Protein AF-A0A349KSM1-F1 (afdb_monomer_lite)

Secondary structure (DSSP, 8-state):
-----TTS-HHHHHHHHHHHHHHTSHHHHHHHHHHH-----HHHHTSHHHHHTGGGTTTHHHHHHSGGGGSSPP--PPPTTHHHHHHHHHHHHHHHHTTSS-HHHHHHHHHHHHHHHHHHHHHHTTTGGGS--PPPP--HHHHHTSTTPPPPPPS-SSPPPPP--HHHHHHTT-

Radius of gyration: 23.07 Å; chains: 1; bounding box: 59×32×52 Å

Foldseek 3Di:
DDDDDPPDPPVVSVVVVVVVCVCPPQVNQLVCCVPPVDHPDPVSLVDVVCVVCVVVVPCSSLCSPWPVVVVDDPPDDDDQPCVVLVVLCVVLVVCCVVVVDPPVVSVVVSVVVVVVVLVVQVVVCPCPPSRDDDDDDDDPVVQCPDVPGDHDDDPDPDDDDDDDDPVVVVVNGD

Structure (mmCIF, N/CA/C/O backbone):
data_AF-A0A349KSM1-F1
#
_entry.id   AF-A0A349KSM1-F1
#
loop_
_atom_site.group_PDB
_atom_site.id
_atom_site.type_symbol
_atom_site.label_atom_id
_atom_site.label_alt_id
_atom_site.label_comp_id
_atom_site.label_asym_id
_atom_site.label_entity_id
_atom_site.label_seq_id
_atom_site.pdbx_PDB_ins_code
_atom_site.Cartn_x
_atom_site.Cartn_y
_atom_site.Cartn_z
_atom_site.occupancy
_atom_site.B_iso_or_equiv
_atom_site.auth_seq_id
_atom_site.auth_comp_id
_atom_site.auth_asym_id
_atom_site.auth_atom_id
_atom_site.pdbx_PDB_model_num
ATOM 1 N N . SER A 1 1 ? 6.208 0.834 -10.105 1.00 71.50 1 SER A N 1
ATOM 2 C CA . SER A 1 1 ? 7.541 1.469 -10.198 1.00 71.50 1 SER A CA 1
ATOM 3 C C . SER A 1 1 ? 8.574 0.402 -10.542 1.00 71.50 1 SER A C 1
ATOM 5 O O . SER A 1 1 ? 8.285 -0.775 -10.366 1.00 71.50 1 SER A O 1
ATOM 7 N N . TRP A 1 2 ? 9.737 0.786 -11.074 1.00 90.06 2 TRP A N 1
ATOM 8 C CA . TRP A 1 2 ? 10.853 -0.130 -11.343 1.00 90.06 2 TRP A CA 1
ATOM 9 C C . TRP A 1 2 ? 12.022 0.233 -10.434 1.00 90.06 2 TRP A C 1
ATOM 11 O O . TRP A 1 2 ? 12.384 1.406 -10.357 1.00 90.06 2 TRP A O 1
ATOM 21 N N . THR A 1 3 ? 12.610 -0.755 -9.764 1.00 91.38 3 THR A N 1
ATOM 22 C CA . THR A 1 3 ? 13.768 -0.546 -8.889 1.00 91.38 3 THR A CA 1
ATOM 23 C C . THR A 1 3 ? 15.039 -0.915 -9.641 1.00 91.38 3 THR A C 1
ATOM 25 O O . THR A 1 3 ? 15.237 -2.076 -9.990 1.00 91.38 3 THR A O 1
ATOM 28 N N . LEU A 1 4 ? 15.909 0.067 -9.883 1.00 93.31 4 LEU A N 1
ATOM 29 C CA . LEU A 1 4 ? 17.249 -0.152 -10.430 1.00 93.31 4 LEU A CA 1
ATOM 30 C C . LEU A 1 4 ? 18.265 -0.013 -9.295 1.00 93.31 4 LEU A C 1
ATOM 32 O O . LEU A 1 4 ? 18.356 1.037 -8.660 1.00 93.31 4 LEU A O 1
ATOM 36 N N . MET A 1 5 ? 19.002 -1.085 -9.003 1.00 93.56 5 MET A N 1
ATOM 37 C CA . MET A 1 5 ? 19.953 -1.096 -7.890 1.00 93.56 5 MET A CA 1
ATOM 38 C C . MET A 1 5 ? 21.151 -0.194 -8.190 1.00 93.56 5 MET A C 1
ATOM 40 O O . MET A 1 5 ? 21.724 -0.289 -9.275 1.00 93.56 5 MET A O 1
ATOM 44 N N . LYS A 1 6 ? 21.594 0.597 -7.201 1.00 91.00 6 LYS A N 1
ATOM 45 C CA . LYS A 1 6 ? 22.791 1.457 -7.311 1.00 91.00 6 LYS A CA 1
ATOM 46 C C . LYS A 1 6 ? 24.066 0.677 -7.667 1.00 91.00 6 LYS A C 1
ATOM 48 O O . LYS A 1 6 ? 24.963 1.229 -8.285 1.00 91.00 6 LYS A O 1
ATOM 53 N N . SER A 1 7 ? 24.137 -0.602 -7.295 1.00 95.62 7 SER A N 1
ATOM 54 C CA . SER A 1 7 ? 25.251 -1.505 -7.612 1.00 95.62 7 SER A CA 1
ATOM 55 C C . SER A 1 7 ? 25.270 -1.990 -9.066 1.00 95.62 7 SER A C 1
ATOM 57 O O . SER A 1 7 ? 26.252 -2.592 -9.494 1.00 95.62 7 SER A O 1
ATOM 59 N N . THR A 1 8 ? 24.199 -1.769 -9.836 1.00 95.62 8 THR A N 1
ATOM 60 C CA . THR A 1 8 ? 24.135 -2.206 -11.235 1.00 95.62 8 THR A CA 1
ATOM 61 C C . THR A 1 8 ? 25.018 -1.296 -12.089 1.00 95.62 8 THR A C 1
ATOM 63 O O . THR A 1 8 ? 24.781 -0.088 -12.089 1.00 95.62 8 THR A O 1
ATOM 66 N N . PRO A 1 9 ? 25.986 -1.832 -12.862 1.00 96.88 9 PRO A N 1
ATOM 67 C CA . PRO A 1 9 ? 26.785 -1.019 -13.772 1.00 96.88 9 PRO A CA 1
ATOM 68 C C . PRO A 1 9 ? 25.898 -0.192 -14.705 1.00 96.88 9 PRO A C 1
ATOM 70 O O . PRO A 1 9 ? 24.926 -0.720 -15.253 1.00 96.88 9 PRO A O 1
ATOM 73 N N . THR A 1 10 ? 26.245 1.081 -14.911 1.00 96.12 10 THR A N 1
ATOM 74 C CA . THR A 1 10 ? 25.413 2.057 -15.635 1.00 96.12 10 THR A CA 1
ATOM 75 C C . THR A 1 10 ? 24.933 1.542 -16.990 1.00 96.12 10 THR A C 1
ATOM 77 O O . THR A 1 10 ? 23.758 1.691 -17.320 1.00 96.12 10 THR A O 1
ATOM 80 N N . ASP A 1 11 ? 25.793 0.871 -17.754 1.00 96.19 11 ASP A N 1
ATOM 81 C CA . ASP A 1 11 ? 25.423 0.356 -19.077 1.00 96.19 11 ASP A CA 1
ATOM 82 C C . ASP A 1 11 ? 24.355 -0.743 -19.015 1.00 96.19 11 ASP A C 1
ATOM 84 O O . ASP A 1 11 ? 23.440 -0.775 -19.837 1.00 96.19 11 ASP A O 1
ATOM 88 N N . ARG A 1 12 ? 24.387 -1.591 -17.981 1.00 96.69 12 ARG A N 1
ATOM 89 C CA . ARG A 1 12 ? 23.335 -2.591 -17.742 1.00 96.69 12 ARG A CA 1
ATOM 90 C C . ARG A 1 12 ? 22.062 -1.947 -17.201 1.00 96.69 12 ARG A C 1
ATOM 92 O O . ARG A 1 12 ? 20.966 -2.337 -17.597 1.00 96.69 12 ARG A O 1
ATOM 99 N N . ALA A 1 13 ? 22.197 -0.943 -16.335 1.00 96.50 13 ALA A N 1
ATOM 100 C CA . ALA A 1 13 ? 21.060 -0.199 -15.801 1.00 96.50 13 ALA A CA 1
ATOM 101 C C . ALA A 1 13 ? 20.286 0.527 -16.914 1.00 96.50 13 ALA A C 1
ATOM 103 O O . ALA A 1 13 ? 19.058 0.521 -16.902 1.00 96.50 13 ALA A O 1
ATOM 104 N N . ARG A 1 14 ? 20.983 1.078 -17.919 1.00 96.12 14 ARG A N 1
ATOM 105 C CA . ARG A 1 14 ? 20.372 1.683 -19.115 1.00 96.12 14 ARG A CA 1
ATOM 106 C C . ARG A 1 14 ? 19.535 0.676 -19.904 1.00 96.12 14 ARG A C 1
ATOM 108 O O . ARG A 1 14 ? 18.391 0.970 -20.240 1.00 96.12 14 ARG A O 1
ATOM 115 N N . ALA A 1 15 ? 20.065 -0.522 -20.152 1.00 96.12 15 ALA A N 1
ATOM 116 C CA . ALA A 1 15 ? 19.319 -1.582 -20.830 1.00 96.12 15 ALA A CA 1
ATOM 117 C C . ALA A 1 15 ? 18.084 -2.026 -20.022 1.00 96.12 15 ALA A C 1
ATOM 119 O O . ALA A 1 15 ? 16.988 -2.133 -20.572 1.00 96.12 15 ALA A O 1
ATOM 120 N N . ALA A 1 16 ? 18.231 -2.213 -18.706 1.00 96.31 16 ALA A N 1
ATOM 121 C CA . ALA A 1 16 ? 17.115 -2.535 -17.817 1.00 96.31 16 ALA A CA 1
ATOM 122 C C . ALA A 1 16 ? 16.048 -1.427 -17.803 1.00 96.31 16 ALA A C 1
ATOM 124 O O . ALA A 1 16 ? 14.851 -1.715 -17.819 1.00 96.31 16 ALA A O 1
ATOM 125 N N . TRP A 1 17 ? 16.467 -0.160 -17.830 1.00 96.25 17 TRP A N 1
ATOM 126 C CA . TRP A 1 17 ? 15.565 0.983 -17.927 1.00 96.25 17 TRP A CA 1
ATOM 127 C C . TRP A 1 17 ? 14.791 0.994 -19.251 1.00 96.25 17 TRP A C 1
ATOM 129 O O . TRP A 1 17 ? 13.576 1.182 -19.234 1.00 96.25 17 TRP A O 1
ATOM 139 N N . LEU A 1 18 ? 15.453 0.731 -20.384 1.00 96.75 18 LEU A N 1
ATOM 140 C CA . LEU A 1 18 ? 14.792 0.618 -21.691 1.00 96.75 18 LEU A CA 1
ATOM 141 C C . LEU A 1 18 ? 13.775 -0.524 -21.710 1.00 96.75 18 LEU A C 1
ATOM 143 O O . LEU A 1 18 ? 12.651 -0.346 -22.182 1.00 96.75 18 LEU A O 1
ATOM 147 N N . TYR A 1 19 ? 14.131 -1.676 -21.140 1.00 96.25 19 TYR A N 1
ATOM 148 C CA . TYR A 1 19 ? 13.198 -2.788 -20.995 1.00 96.25 19 TYR A CA 1
ATOM 149 C C . TYR A 1 19 ? 11.987 -2.396 -20.141 1.00 96.25 19 TYR A C 1
ATOM 151 O O . TYR A 1 19 ? 10.855 -2.658 -20.542 1.00 96.25 19 TYR A O 1
ATOM 159 N N . ALA A 1 20 ? 12.201 -1.696 -19.021 1.00 96.31 20 ALA A N 1
ATOM 160 C CA . ALA A 1 20 ? 11.132 -1.165 -18.178 1.00 96.31 20 ALA A CA 1
ATOM 161 C C . ALA A 1 20 ? 10.184 -0.224 -18.951 1.00 96.31 20 ALA A C 1
ATOM 163 O O . ALA A 1 20 ? 8.963 -0.317 -18.787 1.00 96.31 20 ALA A O 1
ATOM 164 N N . GLN A 1 21 ? 10.715 0.628 -19.837 1.00 95.62 21 GLN A N 1
ATOM 165 C CA . GLN A 1 21 ? 9.892 1.459 -20.726 1.00 95.62 21 GLN A CA 1
ATOM 166 C C . GLN A 1 21 ? 9.087 0.600 -21.703 1.00 95.62 21 GLN A C 1
ATOM 168 O O . GLN A 1 21 ? 7.882 0.787 -21.836 1.00 95.62 21 GLN A O 1
ATOM 173 N N . PHE A 1 22 ? 9.716 -0.390 -22.342 1.00 96.44 22 PHE A N 1
ATOM 174 C CA . PHE A 1 22 ? 9.042 -1.283 -23.285 1.00 96.44 22 PHE A CA 1
ATOM 175 C C . PHE A 1 22 ? 7.881 -2.047 -22.639 1.00 96.44 22 PHE A C 1
ATOM 177 O O . PHE A 1 22 ? 6.759 -2.027 -23.148 1.00 96.44 22 PHE A O 1
ATOM 184 N N . VAL A 1 23 ? 8.109 -2.684 -21.489 1.00 94.81 23 VAL A N 1
ATOM 185 C CA . VAL A 1 23 ? 7.083 -3.502 -20.821 1.00 94.81 23 VAL A CA 1
ATOM 186 C C . VAL A 1 23 ? 5.966 -2.683 -20.181 1.00 94.81 23 VAL A C 1
ATOM 188 O O . VAL A 1 23 ? 4.946 -3.249 -19.774 1.00 94.81 23 VAL A O 1
ATOM 191 N N . THR A 1 24 ? 6.180 -1.373 -20.084 1.00 94.88 24 THR A N 1
ATOM 192 C CA . THR A 1 24 ? 5.188 -0.374 -19.718 1.00 94.88 24 THR A CA 1
ATOM 193 C C . THR A 1 24 ? 4.820 0.503 -20.918 1.00 94.88 24 THR A C 1
ATOM 195 O O . THR A 1 24 ? 4.231 1.550 -20.749 1.00 94.88 24 THR A O 1
ATOM 198 N N . SER A 1 25 ? 5.104 0.129 -22.158 1.00 95.75 25 SER A N 1
ATOM 199 C CA . SER A 1 25 ? 4.539 0.850 -23.303 1.00 95.75 25 SER A CA 1
ATOM 200 C C . SER A 1 25 ? 3.026 0.614 -23.374 1.00 95.75 25 SER A C 1
ATOM 202 O O . SER A 1 25 ? 2.537 -0.406 -22.877 1.00 95.75 25 SER A O 1
ATOM 204 N N . LYS A 1 26 ? 2.270 1.529 -23.998 1.00 95.62 26 LYS A N 1
ATOM 205 C CA . LYS A 1 26 ? 0.802 1.418 -24.115 1.00 95.62 26 LYS A CA 1
ATOM 206 C C . LYS A 1 26 ? 0.385 0.051 -24.666 1.00 95.62 26 LYS A C 1
ATOM 208 O O . LYS A 1 26 ? -0.384 -0.648 -24.028 1.00 95.62 26 LYS A O 1
ATOM 213 N N . THR A 1 27 ? 0.970 -0.380 -25.781 1.00 96.44 27 THR A N 1
ATOM 214 C CA . THR A 1 27 ? 0.632 -1.659 -26.423 1.00 96.44 27 THR A CA 1
ATOM 215 C C . THR A 1 27 ? 0.890 -2.863 -25.515 1.00 96.44 27 THR A C 1
ATOM 217 O O . THR A 1 27 ? 0.037 -3.742 -25.390 1.00 96.44 27 THR A O 1
ATOM 220 N N . VAL A 1 28 ? 2.050 -2.909 -24.849 1.00 96.88 28 VAL A N 1
ATOM 221 C CA . VAL A 1 28 ? 2.404 -4.044 -23.982 1.00 96.88 28 VAL A CA 1
ATOM 222 C C . VAL A 1 28 ? 1.573 -4.043 -22.700 1.00 96.88 28 VAL A C 1
ATOM 224 O O . VAL A 1 28 ? 1.107 -5.099 -22.277 1.00 96.88 28 VAL A O 1
ATOM 227 N N . SER A 1 29 ? 1.370 -2.876 -22.085 1.00 96.81 29 SER A N 1
ATOM 228 C CA . SER A 1 29 ? 0.534 -2.757 -20.884 1.00 96.81 29 SER A CA 1
ATOM 229 C C . SER A 1 29 ? -0.932 -3.080 -21.160 1.00 96.81 29 SER A C 1
ATOM 231 O O . SER A 1 29 ? -1.462 -3.945 -20.473 1.00 96.81 29 SER A O 1
ATOM 233 N N . LEU A 1 30 ? -1.524 -2.562 -22.239 1.00 97.31 30 LEU A N 1
ATOM 234 C CA . LEU A 1 30 ? -2.882 -2.911 -22.656 1.00 97.31 30 LEU A CA 1
ATOM 235 C C . LEU A 1 30 ? -3.052 -4.421 -22.876 1.00 97.31 30 LEU A C 1
ATOM 237 O O . LEU A 1 30 ? -4.005 -5.024 -22.383 1.00 97.31 30 LEU A O 1
ATOM 241 N N . LYS A 1 31 ? -2.101 -5.077 -23.558 1.00 97.50 31 LYS A N 1
ATOM 242 C CA . LYS A 1 31 ? -2.149 -6.536 -23.738 1.00 97.50 31 LYS A CA 1
ATOM 243 C C . LYS A 1 31 ? -2.098 -7.275 -22.399 1.00 97.50 31 LYS A C 1
ATOM 245 O O . LYS A 1 31 ? -2.846 -8.233 -22.212 1.00 97.50 31 LYS A O 1
ATOM 250 N N . LYS A 1 32 ? -1.247 -6.841 -21.465 1.00 96.31 32 LYS A N 1
ATOM 251 C CA . LYS A 1 32 ? -1.183 -7.415 -20.110 1.00 96.31 32 LYS A CA 1
ATOM 252 C C . LYS A 1 32 ? -2.478 -7.195 -19.341 1.00 96.31 32 LYS A C 1
ATOM 254 O O . LYS A 1 32 ? -2.942 -8.123 -18.689 1.00 96.31 32 LYS A O 1
ATOM 259 N N . SER A 1 33 ? -3.082 -6.017 -19.453 1.00 96.19 33 SER A N 1
ATOM 260 C CA . SER A 1 33 ? -4.382 -5.723 -18.859 1.00 96.19 33 SER A CA 1
ATOM 261 C C . SER A 1 33 ? -5.472 -6.639 -19.415 1.00 96.19 33 SER A C 1
ATOM 263 O O . SER A 1 33 ? -6.279 -7.139 -18.646 1.00 96.19 33 SER A O 1
ATOM 265 N N . HIS A 1 34 ? -5.464 -6.946 -20.714 1.00 96.00 34 HIS A N 1
ATOM 266 C CA . HIS A 1 34 ? -6.416 -7.902 -21.291 1.00 96.00 34 HIS A CA 1
ATOM 267 C C . HIS A 1 34 ? -6.228 -9.342 -20.817 1.00 96.00 34 HIS A C 1
ATOM 269 O O . HIS A 1 34 ? -7.208 -10.068 -20.703 1.00 96.00 34 HIS A O 1
ATOM 275 N N . VAL A 1 35 ? -4.988 -9.770 -20.579 1.00 96.00 35 VAL A N 1
ATOM 276 C CA . VAL A 1 35 ? -4.690 -11.166 -20.221 1.00 96.00 35 VAL A CA 1
ATOM 277 C C . VAL A 1 35 ? -4.788 -11.407 -18.716 1.00 96.00 35 VAL A C 1
ATOM 279 O O . VAL A 1 35 ? -5.314 -12.429 -18.297 1.00 96.00 35 VAL A O 1
ATOM 282 N N . GLY A 1 36 ? -4.261 -10.491 -17.904 1.00 94.12 36 GLY A N 1
ATOM 283 C CA . GLY A 1 36 ? -4.122 -10.667 -16.457 1.00 94.12 36 GLY A CA 1
ATOM 284 C C . GLY A 1 36 ? -4.920 -9.675 -15.619 1.00 94.12 36 GLY A C 1
ATOM 285 O O . GLY A 1 36 ? -4.679 -9.597 -14.419 1.00 94.12 36 GLY A O 1
ATOM 286 N N . LEU A 1 37 ? -5.785 -8.858 -16.237 1.00 93.75 37 LEU A N 1
ATOM 287 C CA . LEU A 1 37 ? -6.602 -7.834 -15.562 1.00 93.75 37 LEU A CA 1
ATOM 288 C C . LEU A 1 37 ? -5.789 -6.891 -14.657 1.00 93.75 37 LEU A C 1
ATOM 290 O O . LEU A 1 37 ? -6.296 -6.295 -13.713 1.00 93.75 37 LEU A O 1
ATOM 294 N N . THR A 1 38 ? -4.501 -6.731 -14.965 1.00 90.38 38 THR A N 1
ATOM 295 C CA . THR A 1 38 ? -3.584 -5.864 -14.228 1.00 90.38 38 THR A CA 1
ATOM 296 C C . THR A 1 38 ? -3.569 -4.497 -14.901 1.00 90.38 38 THR A C 1
ATOM 298 O O . THR A 1 38 ? -2.856 -4.279 -15.884 1.00 90.38 38 THR A O 1
ATOM 301 N N . ILE A 1 39 ? -4.404 -3.587 -14.407 1.00 93.00 39 ILE A N 1
ATOM 302 C CA . ILE A 1 39 ? -4.509 -2.216 -14.912 1.00 93.00 39 ILE A CA 1
ATOM 303 C C . ILE A 1 39 ? -3.411 -1.369 -14.267 1.00 93.00 39 ILE A C 1
ATOM 305 O O . ILE A 1 39 ? -3.399 -1.18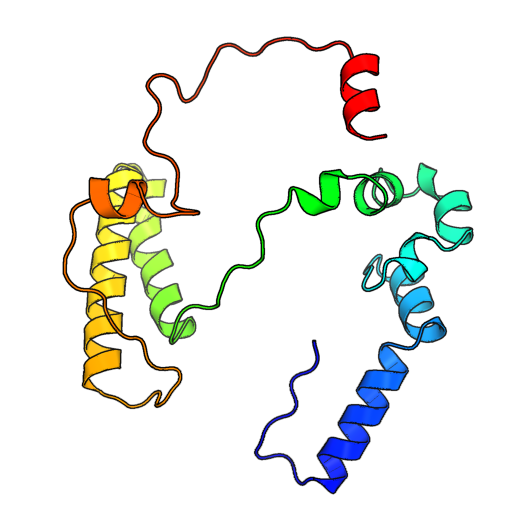4 -13.052 1.00 93.00 39 ILE A O 1
ATOM 309 N N . ILE A 1 40 ? -2.489 -0.842 -15.077 1.00 92.12 40 ILE A N 1
ATOM 310 C CA . ILE A 1 40 ? -1.423 0.057 -14.594 1.00 92.12 40 ILE A CA 1
ATOM 311 C C . ILE A 1 40 ? -1.499 1.466 -15.193 1.00 92.12 40 ILE A C 1
ATOM 313 O O . ILE A 1 40 ? -0.723 2.337 -14.799 1.00 92.12 40 ILE A O 1
ATOM 317 N N . ARG A 1 41 ? -2.415 1.700 -16.141 1.00 92.19 41 ARG A N 1
ATOM 318 C CA . ARG A 1 41 ? -2.689 3.012 -16.738 1.00 92.19 41 ARG A CA 1
ATOM 319 C C . ARG A 1 41 ? -4.179 3.262 -16.824 1.00 92.19 41 ARG A C 1
ATOM 321 O O . ARG A 1 41 ? -4.941 2.365 -17.172 1.00 92.19 41 ARG A O 1
ATOM 328 N N . ASP A 1 42 ? -4.561 4.522 -16.642 1.00 93.25 42 ASP A N 1
ATOM 329 C CA . ASP A 1 42 ? -5.923 4.967 -16.943 1.00 93.25 42 ASP A CA 1
ATOM 330 C C . ASP A 1 42 ? -6.261 4.723 -18.426 1.00 93.25 42 ASP A C 1
ATOM 332 O O . ASP A 1 42 ? -7.313 4.185 -18.751 1.00 93.25 42 ASP A O 1
ATOM 336 N N . SER A 1 43 ? -5.320 4.974 -19.340 1.00 95.88 43 SER A N 1
ATOM 337 C CA . SER A 1 43 ? -5.537 4.727 -20.769 1.00 95.88 43 SER A CA 1
ATOM 338 C C . SER A 1 43 ? -5.739 3.253 -21.140 1.00 95.88 43 SER A C 1
ATOM 340 O O . SER A 1 43 ? -6.341 2.994 -22.181 1.00 95.88 43 SER A O 1
ATOM 342 N N . ASP A 1 44 ? -5.279 2.305 -20.313 1.00 96.56 44 ASP A N 1
ATOM 343 C CA . ASP A 1 44 ? -5.529 0.878 -20.537 1.00 96.56 44 ASP A CA 1
ATOM 344 C C . ASP A 1 44 ? -6.995 0.557 -20.219 1.00 96.56 44 ASP A C 1
ATOM 346 O O . ASP A 1 44 ? -7.697 0.005 -21.063 1.00 96.56 44 ASP A O 1
ATOM 350 N N . ILE A 1 45 ? -7.496 0.978 -19.048 1.00 95.81 45 ILE A N 1
ATOM 351 C CA . ILE A 1 45 ? -8.896 0.726 -18.668 1.00 95.81 45 ILE A CA 1
ATOM 352 C C . ILE A 1 45 ? -9.893 1.535 -19.499 1.00 95.81 45 ILE A C 1
ATOM 354 O O . ILE A 1 45 ? -11.052 1.144 -19.618 1.00 95.81 45 ILE A O 1
ATOM 358 N N . ARG A 1 46 ? -9.471 2.656 -20.093 1.00 96.06 46 ARG A N 1
ATOM 359 C CA . ARG A 1 46 ? -10.285 3.484 -20.999 1.00 96.06 46 ARG A CA 1
ATOM 360 C C . ARG A 1 46 ? -10.350 2.949 -22.431 1.00 96.06 46 ARG A C 1
ATOM 362 O O . ARG A 1 46 ? -11.081 3.517 -23.234 1.00 96.06 46 ARG A O 1
ATOM 369 N N . HIS A 1 47 ? -9.607 1.893 -22.763 1.00 97.06 47 HIS A N 1
ATOM 370 C CA . HIS A 1 47 ? -9.667 1.297 -24.094 1.00 97.06 47 HIS A CA 1
ATOM 371 C C . HIS A 1 47 ? -11.066 0.719 -24.381 1.00 97.06 47 HIS A C 1
ATOM 373 O O . HIS 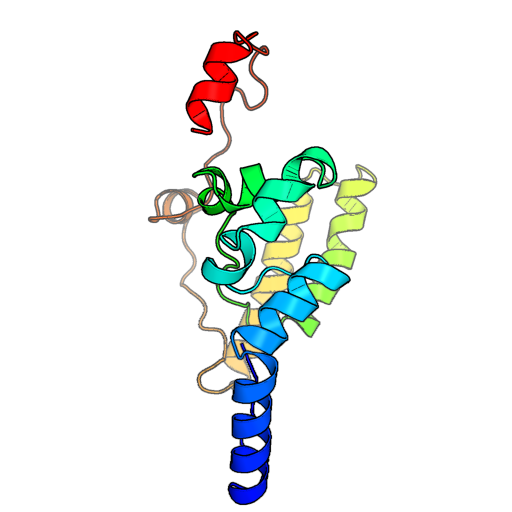A 1 47 ? -11.697 0.136 -23.497 1.00 97.06 47 HIS A O 1
ATOM 379 N N . GLU A 1 48 ? -11.542 0.870 -25.618 1.00 97.31 48 GLU A N 1
ATOM 380 C CA . GLU A 1 48 ? -12.899 0.492 -26.046 1.00 97.31 48 GLU A CA 1
ATOM 381 C C . GLU A 1 48 ? -13.212 -0.982 -25.784 1.00 97.31 48 GLU A C 1
ATOM 383 O O . GLU A 1 48 ? -14.260 -1.307 -25.235 1.00 97.31 48 GLU A O 1
ATOM 388 N N . SER A 1 49 ? -12.245 -1.866 -26.029 1.00 96.12 49 SER A N 1
ATOM 389 C CA . SER A 1 49 ? -12.398 -3.301 -25.774 1.00 96.12 49 SER A CA 1
ATOM 390 C C . SER A 1 49 ? -12.700 -3.665 -24.316 1.00 96.12 49 SER A C 1
ATOM 392 O O . SER A 1 49 ? -13.173 -4.770 -24.081 1.00 96.12 49 SER A O 1
ATOM 394 N N . PHE A 1 50 ? -12.435 -2.790 -23.330 1.00 97.56 50 PHE A N 1
ATOM 395 C CA . PHE A 1 50 ? -12.898 -2.984 -21.947 1.00 97.56 50 PHE A CA 1
ATOM 396 C C . PHE A 1 50 ? -14.358 -2.574 -21.757 1.00 97.56 50 PHE A C 1
ATOM 398 O O . PHE A 1 50 ? -15.037 -3.159 -20.922 1.00 97.56 50 PHE A O 1
ATOM 405 N N . THR A 1 51 ? -14.851 -1.601 -22.524 1.00 95.75 51 THR A N 1
ATOM 406 C CA . THR A 1 51 ? -16.276 -1.251 -22.550 1.00 95.75 51 THR A CA 1
ATOM 407 C C . THR A 1 51 ? -17.096 -2.356 -23.194 1.00 95.75 51 THR A C 1
ATOM 409 O O . THR A 1 51 ? -18.087 -2.775 -22.612 1.00 95.75 51 THR A O 1
ATOM 412 N N . GLU A 1 52 ? -16.643 -2.890 -24.327 1.00 97.25 52 GLU A N 1
ATOM 413 C CA . GLU A 1 52 ? -17.342 -3.966 -25.043 1.00 97.25 52 GLU A CA 1
ATOM 414 C C . GLU A 1 52 ? -17.576 -5.212 -24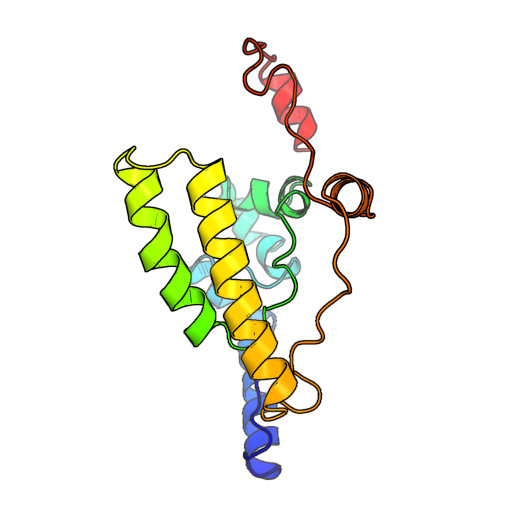.179 1.00 97.25 52 GLU A C 1
ATOM 416 O O . GLU A 1 52 ? -18.602 -5.870 -24.305 1.00 97.25 52 GLU A O 1
ATOM 421 N N . ARG A 1 53 ? -16.639 -5.520 -23.275 1.00 95.81 53 ARG A N 1
ATOM 422 C CA . ARG A 1 53 ? -16.703 -6.692 -22.390 1.00 95.81 53 ARG A CA 1
ATOM 423 C C . ARG A 1 53 ? -16.997 -6.357 -20.929 1.00 95.81 53 ARG A C 1
ATOM 425 O O . ARG A 1 53 ? -16.772 -7.208 -20.075 1.00 95.81 53 ARG A O 1
ATOM 432 N N . SER A 1 54 ? -17.429 -5.137 -20.596 1.00 95.69 54 SER A N 1
ATOM 433 C CA . SER A 1 54 ? -17.543 -4.730 -19.183 1.00 95.69 54 SER A CA 1
ATOM 434 C C . SER A 1 54 ? -18.489 -5.640 -18.389 1.00 95.69 54 SER A C 1
ATOM 436 O O . SER A 1 54 ? -18.176 -6.011 -17.258 1.00 95.69 54 SER A O 1
ATOM 438 N N . ALA A 1 55 ? -19.562 -6.114 -19.034 1.00 95.56 55 ALA A N 1
ATOM 439 C CA . ALA A 1 55 ? -20.509 -7.080 -18.478 1.00 95.56 55 ALA A CA 1
ATOM 440 C C . ALA A 1 55 ? -19.861 -8.412 -18.043 1.00 95.56 55 ALA A C 1
ATOM 442 O O . ALA A 1 55 ? -20.349 -9.062 -17.124 1.00 95.56 55 ALA A O 1
ATOM 443 N N . GLU A 1 56 ? -18.742 -8.806 -18.656 1.00 95.62 56 GLU A N 1
ATOM 444 C CA . GLU A 1 56 ? -18.002 -10.035 -18.333 1.00 95.62 56 GLU A CA 1
ATOM 445 C C . GLU A 1 56 ? -16.963 -9.829 -17.217 1.00 95.62 56 GLU A C 1
ATOM 447 O O . GLU A 1 56 ? -16.374 -10.791 -16.725 1.00 95.62 56 GLU A O 1
ATOM 452 N N . LEU A 1 57 ? -16.706 -8.579 -16.817 1.00 94.88 57 LEU A N 1
ATOM 453 C CA . LEU A 1 57 ? -15.615 -8.207 -15.910 1.00 94.88 57 LEU A CA 1
ATOM 454 C C . LEU A 1 57 ? -16.079 -7.866 -14.489 1.00 94.88 57 LEU A C 1
ATOM 456 O O . LEU A 1 57 ? -15.293 -7.340 -13.699 1.00 94.88 57 LEU A O 1
ATOM 460 N N . GLY A 1 58 ? -17.336 -8.167 -14.151 1.00 92.50 58 GLY A N 1
ATOM 461 C CA . GLY A 1 58 ? -17.828 -8.164 -12.770 1.00 92.50 58 GLY A CA 1
ATOM 462 C C . GLY A 1 58 ? -17.660 -6.833 -12.031 1.00 92.50 58 GLY A C 1
ATOM 463 O O . GLY A 1 58 ? -17.356 -6.837 -10.842 1.00 92.50 58 GLY A O 1
ATOM 464 N N . GLY A 1 59 ? -17.805 -5.700 -12.723 1.00 91.75 59 GLY A N 1
ATOM 465 C CA . GLY A 1 59 ? -17.683 -4.371 -12.116 1.00 91.75 59 GLY A CA 1
ATOM 466 C C . GLY A 1 59 ? -16.265 -3.787 -12.100 1.00 91.75 59 GLY A C 1
ATOM 467 O O . GLY A 1 59 ? -16.072 -2.680 -11.597 1.00 91.75 59 GLY A O 1
ATOM 468 N N . LEU A 1 60 ? -15.252 -4.490 -12.627 1.00 92.25 60 LEU A N 1
ATOM 469 C CA . LEU A 1 60 ? -13.864 -4.001 -12.649 1.00 92.25 60 LEU A CA 1
ATOM 470 C C . LEU A 1 60 ? -13.733 -2.686 -13.428 1.00 92.25 60 LEU A C 1
ATOM 472 O O . LEU A 1 60 ? -13.022 -1.774 -13.003 1.00 92.25 60 LEU A O 1
ATOM 476 N N . VAL A 1 61 ? -14.412 -2.585 -14.573 1.00 94.56 61 VAL A N 1
ATOM 477 C CA . VAL A 1 61 ? -14.339 -1.410 -15.453 1.00 94.56 61 VAL A CA 1
ATOM 478 C C . VAL A 1 61 ? -14.998 -0.209 -14.793 1.00 94.56 61 VAL A C 1
ATOM 480 O O . VAL A 1 61 ? -14.435 0.884 -14.782 1.00 94.56 61 VAL A O 1
ATOM 483 N N . GLU A 1 62 ? -16.155 -0.434 -14.193 1.00 91.75 62 GLU A N 1
ATOM 484 C CA . GLU A 1 62 ? -16.948 0.533 -13.455 1.00 91.75 62 GLU A CA 1
ATOM 485 C C . GLU A 1 62 ? -16.161 1.043 -12.244 1.00 91.75 62 GLU A C 1
ATOM 487 O O . GLU A 1 62 ? -16.003 2.250 -12.079 1.00 91.75 62 GLU A O 1
ATOM 492 N N . PHE A 1 63 ? -15.562 0.146 -11.455 1.00 89.75 63 PHE A N 1
ATOM 493 C CA . PHE A 1 63 ? -14.735 0.507 -10.304 1.00 89.75 63 PHE A CA 1
ATOM 494 C C . PHE A 1 63 ? -13.543 1.398 -10.687 1.00 89.75 63 PHE A C 1
ATOM 496 O O . PHE A 1 63 ? -13.359 2.471 -10.114 1.00 89.75 63 PHE A O 1
ATOM 503 N N . TYR A 1 64 ? -12.734 0.992 -11.671 1.00 91.00 64 TYR A N 1
ATOM 504 C CA . TYR A 1 64 ? -11.548 1.763 -12.064 1.00 91.00 64 TYR A CA 1
ATOM 505 C C . TYR A 1 64 ? -11.883 3.062 -12.808 1.00 91.00 64 TYR A C 1
ATOM 507 O O . TYR A 1 64 ? -11.028 3.946 -12.888 1.00 91.00 64 TYR A O 1
ATOM 515 N N . ARG A 1 65 ? -13.095 3.210 -13.357 1.00 92.31 65 ARG A N 1
ATOM 516 C CA . ARG A 1 65 ? -13.545 4.456 -13.998 1.00 92.31 65 ARG A CA 1
ATOM 517 C C . ARG A 1 65 ? -14.320 5.374 -13.049 1.00 92.31 65 ARG A C 1
ATOM 519 O O . ARG A 1 65 ? -14.357 6.576 -13.318 1.00 92.31 65 ARG A O 1
ATOM 526 N N . SER A 1 66 ? -14.856 4.855 -11.945 1.00 89.38 66 SER A N 1
ATOM 527 C CA . SER A 1 66 ? -15.611 5.626 -10.954 1.00 89.38 66 SER A CA 1
ATOM 528 C C . SER A 1 66 ? -14.707 6.443 -10.019 1.00 89.38 66 SER A C 1
ATOM 530 O O . SER A 1 66 ? -13.503 6.167 -9.893 1.00 89.38 66 SER A O 1
ATOM 532 N N . PRO A 1 67 ? -15.265 7.441 -9.312 1.00 87.25 67 PRO A N 1
ATOM 533 C CA . PRO A 1 67 ? -14.564 8.152 -8.245 1.00 87.25 67 PRO A CA 1
ATOM 534 C C . PRO A 1 67 ? -14.132 7.242 -7.082 1.00 87.25 67 PRO A C 1
ATOM 536 O O . PRO A 1 67 ? -13.186 7.570 -6.370 1.00 87.25 67 PRO A O 1
ATOM 539 N N . ALA A 1 68 ? -14.753 6.071 -6.896 1.00 84.94 68 ALA A N 1
ATOM 540 C CA . ALA A 1 68 ? -14.466 5.181 -5.767 1.00 84.94 68 ALA A CA 1
ATOM 541 C C . ALA A 1 68 ? -13.004 4.702 -5.723 1.00 84.94 68 ALA A C 1
ATOM 543 O O . ALA A 1 68 ? -12.461 4.461 -4.644 1.00 84.94 68 ALA A O 1
ATOM 544 N N . ARG A 1 69 ? -12.317 4.641 -6.873 1.00 85.19 69 ARG A N 1
ATOM 545 C CA . ARG A 1 69 ? -10.891 4.275 -6.934 1.00 85.19 69 ARG A CA 1
ATOM 546 C C . ARG A 1 69 ? -9.985 5.176 -6.087 1.00 85.19 69 ARG A C 1
ATOM 548 O O . ARG A 1 69 ? -8.908 4.739 -5.696 1.00 85.19 69 ARG A O 1
ATOM 555 N N . VAL A 1 70 ? -10.393 6.424 -5.817 1.00 83.19 70 VAL A N 1
ATOM 556 C CA . VAL A 1 70 ? -9.616 7.360 -4.984 1.00 83.19 70 VAL A CA 1
ATOM 557 C C . VAL A 1 70 ? -9.929 7.243 -3.493 1.00 83.19 70 VAL A C 1
ATOM 559 O O . VAL A 1 70 ? -9.223 7.829 -2.682 1.00 83.19 70 VAL A O 1
ATOM 562 N N . GLN A 1 71 ? -10.966 6.487 -3.121 1.00 81.31 71 GLN A N 1
ATOM 563 C CA . GLN A 1 71 ? -11.316 6.248 -1.717 1.00 81.31 71 GLN A CA 1
ATOM 564 C C . GLN A 1 71 ? -10.402 5.213 -1.052 1.00 81.31 71 GLN A C 1
ATOM 566 O O . GLN A 1 71 ? -10.451 5.031 0.162 1.00 81.31 71 GLN A O 1
ATOM 571 N N . TRP A 1 72 ? -9.566 4.524 -1.831 1.00 70.69 72 TRP A N 1
ATOM 572 C CA . TRP A 1 72 ? -8.576 3.609 -1.288 1.00 70.69 72 TRP A CA 1
ATOM 573 C C . TRP A 1 72 ? -7.520 4.381 -0.504 1.00 70.69 72 TRP A C 1
ATOM 575 O O . TRP A 1 72 ? -6.973 5.377 -0.982 1.00 70.69 72 TRP A O 1
ATOM 585 N N . THR A 1 73 ? -7.222 3.896 0.702 1.00 63.19 73 THR A N 1
ATOM 586 C CA . THR A 1 73 ? -6.176 4.466 1.550 1.00 63.19 73 THR A CA 1
ATOM 587 C C . THR A 1 73 ? -4.872 4.525 0.752 1.00 63.19 73 THR A C 1
ATOM 589 O O . THR A 1 73 ? -4.488 3.509 0.159 1.00 63.19 73 THR A O 1
ATOM 592 N N . PRO A 1 74 ? -4.174 5.677 0.711 1.00 66.19 74 PRO A N 1
ATOM 593 C CA . PRO A 1 74 ? -2.868 5.741 0.073 1.00 66.19 74 PRO A CA 1
ATOM 594 C C . PRO A 1 74 ? -1.971 4.656 0.673 1.00 66.19 74 PRO A C 1
ATOM 596 O O . PRO A 1 74 ? -2.066 4.365 1.865 1.00 66.19 74 PRO A O 1
ATOM 599 N N . THR A 1 75 ? -1.073 4.074 -0.125 1.00 61.81 75 THR A N 1
ATOM 600 C CA . THR A 1 75 ? -0.201 2.954 0.293 1.00 61.81 75 THR A CA 1
ATOM 601 C C . THR A 1 75 ? 0.766 3.292 1.438 1.00 61.81 75 THR A C 1
ATOM 603 O O . THR A 1 75 ? 1.582 2.456 1.811 1.00 61.81 75 THR A O 1
ATOM 606 N N . GLY A 1 76 ? 0.661 4.494 2.012 1.00 68.25 76 GLY A N 1
ATOM 607 C CA . GLY A 1 76 ? 1.460 4.976 3.123 1.00 68.25 76 GLY A CA 1
ATOM 608 C C . GLY A 1 76 ? 2.929 5.145 2.757 1.00 68.25 76 GLY A C 1
ATOM 609 O O . GLY A 1 76 ? 3.395 4.764 1.680 1.00 68.25 76 GLY A O 1
ATOM 610 N N . THR A 1 77 ? 3.673 5.735 3.681 1.00 73.06 77 THR A N 1
ATOM 611 C CA . THR A 1 77 ? 5.132 5.676 3.649 1.00 73.06 77 THR A CA 1
ATOM 612 C C . THR A 1 77 ? 5.561 4.330 4.222 1.00 73.06 77 THR A C 1
ATOM 614 O O . THR A 1 77 ? 5.022 3.886 5.237 1.00 73.06 77 THR A O 1
ATOM 617 N N . ASN A 1 78 ? 6.533 3.673 3.589 1.00 75.25 78 ASN A N 1
ATOM 618 C CA . ASN A 1 78 ? 7.120 2.459 4.151 1.00 75.25 78 ASN A CA 1
ATOM 619 C C . ASN A 1 78 ? 7.763 2.746 5.515 1.00 75.25 78 ASN A C 1
ATOM 621 O O . ASN A 1 78 ? 8.336 3.812 5.735 1.00 75.25 78 ASN A O 1
ATOM 625 N N . VAL A 1 79 ? 7.704 1.765 6.413 1.00 83.44 79 VAL A N 1
ATOM 626 C CA . VAL A 1 79 ? 8.358 1.834 7.725 1.00 83.44 79 VAL A CA 1
ATOM 627 C C . VAL A 1 79 ? 9.837 1.419 7.637 1.00 83.44 79 VAL A C 1
ATOM 629 O O . VAL A 1 79 ? 10.174 0.554 6.817 1.00 83.44 79 VAL A O 1
ATOM 632 N N . PRO A 1 80 ? 10.728 1.980 8.477 1.00 84.06 80 PRO A N 1
ATOM 633 C CA . PRO A 1 80 ? 12.129 1.563 8.540 1.00 84.06 80 PRO A CA 1
ATOM 634 C C . PRO A 1 80 ? 12.266 0.089 8.944 1.00 84.06 80 PRO A C 1
ATOM 636 O O . PRO A 1 80 ? 11.661 -0.340 9.918 1.00 84.06 80 PRO A O 1
ATOM 639 N N . ASP A 1 81 ? 13.068 -0.685 8.206 1.00 88.12 81 ASP A N 1
ATOM 640 C CA . ASP A 1 81 ? 13.313 -2.120 8.453 1.00 88.12 81 ASP A CA 1
ATOM 641 C C . ASP A 1 81 ? 12.020 -2.950 8.662 1.00 88.12 81 ASP A C 1
ATOM 643 O O . ASP A 1 81 ? 11.837 -3.658 9.660 1.00 88.12 81 ASP A O 1
ATOM 647 N N . TYR A 1 82 ? 11.102 -2.866 7.686 1.00 89.56 82 TYR A N 1
ATOM 648 C CA . TYR A 1 82 ? 9.870 -3.666 7.646 1.00 89.56 82 TYR A CA 1
ATOM 649 C C . TYR A 1 82 ? 10.079 -5.156 7.976 1.00 89.56 82 TYR A C 1
ATOM 651 O O . TYR A 1 82 ? 9.289 -5.673 8.765 1.00 89.56 82 TYR A O 1
ATOM 659 N N . PRO A 1 83 ? 11.113 -5.865 7.467 1.00 89.88 83 PRO A N 1
ATOM 660 C CA . PRO A 1 83 ? 11.313 -7.278 7.786 1.00 89.88 83 PRO A CA 1
ATOM 661 C C . PRO A 1 83 ? 11.394 -7.567 9.288 1.00 89.88 83 PRO A C 1
ATOM 663 O O . PRO A 1 83 ? 10.796 -8.538 9.751 1.00 89.88 83 PRO A O 1
ATOM 666 N N . ARG A 1 84 ? 12.086 -6.726 10.067 1.00 89.62 84 ARG A N 1
ATOM 667 C CA . ARG A 1 84 ? 12.155 -6.901 11.526 1.00 89.62 84 ARG A CA 1
ATOM 668 C C . ARG A 1 84 ? 10.866 -6.478 12.222 1.00 89.62 84 ARG A C 1
ATOM 670 O O . ARG A 1 84 ? 10.432 -7.158 13.149 1.00 89.62 84 ARG A O 1
ATOM 677 N N . LEU A 1 85 ? 10.234 -5.387 11.783 1.00 91.31 85 LEU A N 1
ATOM 678 C CA . LEU A 1 85 ? 8.963 -4.928 12.358 1.00 91.31 85 LEU A CA 1
ATOM 679 C C . LEU A 1 85 ? 7.821 -5.927 12.114 1.00 91.31 85 LEU A C 1
ATOM 681 O O . LEU A 1 85 ? 7.003 -6.149 13.005 1.00 91.31 85 LEU A O 1
ATOM 685 N N . ALA A 1 86 ? 7.782 -6.562 10.943 1.00 91.69 86 ALA A N 1
ATOM 686 C CA . ALA A 1 86 ? 6.758 -7.531 10.565 1.00 91.69 86 ALA A CA 1
ATOM 687 C C . ALA A 1 86 ? 6.798 -8.800 11.432 1.00 91.69 86 ALA A C 1
ATOM 689 O O . ALA A 1 86 ? 5.761 -9.402 11.692 1.00 91.69 86 ALA A O 1
ATOM 690 N N . GLN A 1 87 ? 7.967 -9.189 11.948 1.00 91.06 87 GLN A N 1
ATOM 691 C CA . GLN A 1 87 ? 8.063 -10.313 12.887 1.00 91.06 87 GLN A CA 1
ATOM 692 C C . GLN A 1 87 ? 7.335 -10.027 14.209 1.00 91.06 87 GLN A C 1
ATOM 694 O O . GLN A 1 87 ? 6.776 -10.943 14.811 1.00 91.06 87 GLN A O 1
ATOM 699 N N . LEU A 1 88 ? 7.287 -8.760 14.638 1.00 93.19 88 LEU A N 1
ATOM 700 C CA . LEU A 1 88 ? 6.576 -8.357 15.854 1.00 93.19 88 LEU A CA 1
ATOM 701 C C . LEU A 1 88 ? 5.057 -8.451 15.684 1.00 93.19 88 LEU A C 1
ATOM 703 O O . LEU A 1 88 ? 4.360 -8.699 16.665 1.00 93.19 88 LEU A O 1
ATOM 707 N N . TRP A 1 89 ? 4.537 -8.291 14.461 1.00 90.50 89 TRP A N 1
ATOM 708 C CA . TRP A 1 89 ? 3.102 -8.415 14.182 1.00 90.50 89 TRP A CA 1
ATOM 709 C C . TRP A 1 89 ? 2.568 -9.776 14.632 1.00 90.50 89 TRP A C 1
ATOM 711 O O . TRP A 1 89 ? 1.651 -9.846 15.448 1.00 90.50 89 TRP A O 1
ATOM 721 N N . TRP A 1 90 ? 3.199 -10.856 14.167 1.00 84.00 90 TRP A N 1
ATOM 722 C CA . TRP A 1 90 ? 2.756 -12.219 14.462 1.00 84.00 90 TRP A CA 1
ATOM 723 C C . TRP A 1 90 ? 2.821 -12.566 15.949 1.00 84.00 90 TRP A C 1
ATOM 725 O O . TRP A 1 90 ? 1.949 -13.268 16.451 1.00 84.00 90 TRP A O 1
ATOM 735 N N . GLN A 1 91 ? 3.805 -12.022 16.667 1.00 85.25 91 GLN A N 1
ATOM 736 C CA . GLN A 1 91 ? 3.940 -12.217 18.112 1.00 85.25 91 GLN A CA 1
ATOM 737 C C . GLN A 1 91 ? 2.818 -11.545 18.914 1.00 85.25 91 GLN A C 1
ATOM 739 O O . GLN A 1 91 ? 2.501 -12.008 20.002 1.00 85.25 91 GLN A O 1
ATOM 744 N N . ASN A 1 92 ? 2.227 -10.461 18.402 1.00 87.50 92 ASN A N 1
ATOM 745 C CA . ASN A 1 92 ? 1.214 -9.688 19.127 1.00 87.50 92 ASN A CA 1
ATOM 746 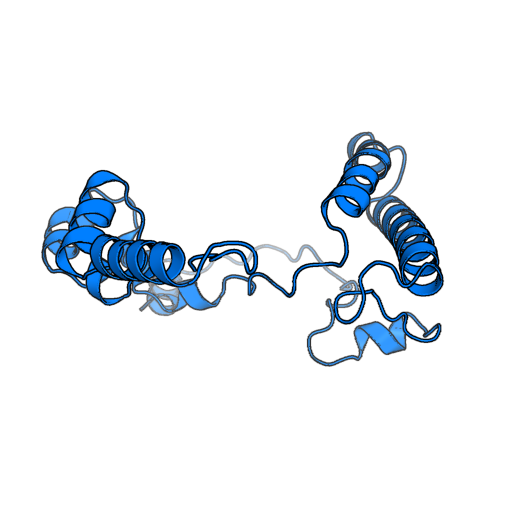C C . ASN A 1 92 ? -0.220 -9.988 18.663 1.00 87.50 92 ASN A C 1
ATOM 748 O O . ASN A 1 92 ? -1.152 -9.872 19.456 1.00 87.50 92 ASN A O 1
ATOM 752 N N . ILE A 1 93 ? -0.423 -10.392 17.403 1.00 87.75 93 ILE A N 1
ATOM 753 C CA . ILE A 1 93 ? -1.768 -10.622 16.852 1.00 87.75 93 ILE A CA 1
ATOM 754 C C . ILE A 1 93 ? -2.438 -11.888 17.408 1.00 87.75 93 ILE A C 1
ATOM 756 O O . ILE A 1 93 ? -3.662 -11.928 17.531 1.00 87.75 93 ILE A O 1
ATOM 760 N N . GLY A 1 94 ? -1.653 -12.907 17.781 1.00 86.19 94 GLY A N 1
ATOM 761 C CA . GLY A 1 94 ? -2.173 -14.168 18.324 1.00 86.19 94 GLY A CA 1
ATOM 762 C C . GLY A 1 94 ? -2.979 -13.979 19.614 1.00 86.19 94 GLY A C 1
ATOM 763 O O . GLY A 1 94 ? -4.041 -14.582 19.781 1.00 86.19 94 GLY A O 1
ATOM 764 N N . ASP A 1 95 ? -2.538 -13.070 20.485 1.00 85.69 95 ASP A N 1
ATOM 765 C CA . ASP A 1 95 ? -3.236 -12.754 21.735 1.00 85.69 95 ASP A CA 1
ATOM 766 C C . ASP A 1 95 ? -4.586 -12.063 21.481 1.00 85.69 95 ASP A C 1
ATOM 768 O O . ASP A 1 95 ? -5.559 -12.333 22.182 1.00 85.69 95 ASP A O 1
ATOM 772 N N . ALA A 1 96 ? -4.670 -11.203 20.458 1.00 89.81 96 ALA A N 1
ATOM 773 C CA . ALA A 1 96 ? -5.929 -10.567 20.068 1.00 89.81 96 ALA A CA 1
ATOM 774 C C . ALA A 1 96 ? -6.902 -11.578 19.452 1.00 89.81 96 ALA A C 1
ATOM 776 O O . ALA A 1 96 ? -8.079 -11.606 19.802 1.00 89.81 96 ALA A O 1
ATOM 777 N N . SER A 1 97 ? -6.412 -12.430 18.545 1.00 88.19 97 SER A N 1
ATOM 778 C CA . SER A 1 97 ? -7.248 -13.415 17.851 1.00 88.19 97 SER A CA 1
ATOM 779 C C . SER A 1 97 ? -7.770 -14.518 18.772 1.00 88.19 97 SER A C 1
ATOM 781 O O . SER A 1 97 ? -8.827 -15.077 18.497 1.00 88.19 97 SER A O 1
ATOM 783 N N . SER A 1 98 ? -7.034 -14.855 19.833 1.00 91.00 98 SER A N 1
ATOM 784 C CA . SER A 1 98 ? -7.456 -15.843 20.836 1.00 91.00 98 SER A CA 1
ATOM 785 C C . SER A 1 98 ? -8.363 -15.257 21.923 1.00 91.00 98 SER A C 1
ATOM 787 O O . SER A 1 98 ? -8.922 -16.007 22.718 1.00 91.00 98 SER A O 1
ATOM 789 N N . GLY A 1 99 ? -8.509 -13.927 21.974 1.00 90.12 99 GLY A N 1
ATOM 790 C CA . GLY A 1 99 ? -9.255 -13.225 23.019 1.00 90.12 99 GLY A CA 1
ATOM 791 C C . GLY A 1 99 ? -8.497 -13.071 24.342 1.00 90.12 99 GLY A C 1
ATOM 792 O O . GLY A 1 99 ? -9.066 -12.554 25.300 1.00 90.12 99 GLY A O 1
ATOM 793 N N . ALA A 1 100 ? -7.225 -13.478 24.412 1.00 92.00 100 ALA A N 1
ATOM 794 C CA . ALA A 1 100 ? -6.382 -13.291 25.595 1.00 92.00 100 ALA A CA 1
ATOM 795 C C . ALA A 1 100 ? -6.092 -11.808 25.889 1.00 92.00 100 ALA A C 1
ATOM 797 O O . ALA A 1 100 ? -5.869 -11.435 27.040 1.00 92.00 100 ALA A O 1
ATOM 798 N N . LYS A 1 101 ? -6.097 -10.962 24.850 1.00 93.12 101 LYS A N 1
ATOM 799 C CA . LYS A 1 101 ? -6.009 -9.500 24.946 1.00 93.12 101 LYS A CA 1
ATOM 800 C C . LYS A 1 101 ? -7.111 -8.852 24.126 1.00 93.12 101 LYS A C 1
ATOM 802 O O . LYS A 1 101 ? -7.486 -9.344 23.063 1.00 93.12 101 LYS A O 1
ATOM 807 N N . THR A 1 102 ? -7.570 -7.687 24.568 1.00 93.00 102 THR A N 1
ATOM 808 C CA . THR A 1 102 ? -8.394 -6.824 23.719 1.00 93.00 102 THR A CA 1
ATOM 809 C C . THR A 1 102 ? -7.589 -6.344 22.502 1.00 93.00 102 THR A C 1
ATOM 811 O O . THR A 1 102 ? -6.357 -6.232 22.574 1.00 93.00 102 THR A O 1
ATOM 814 N N . PRO A 1 103 ? -8.249 -5.971 21.387 1.00 90.44 103 PRO A N 1
ATOM 815 C CA . PRO A 1 103 ? -7.557 -5.391 20.237 1.00 90.44 103 PRO A CA 1
ATOM 816 C C . PRO A 1 103 ? -6.686 -4.186 20.613 1.00 90.44 103 PRO A C 1
ATOM 818 O O . PRO A 1 103 ? -5.563 -4.056 20.133 1.00 90.44 103 PRO A O 1
ATOM 821 N N . GLN A 1 104 ? -7.161 -3.327 21.521 1.00 90.19 104 GLN A N 1
ATOM 822 C CA . GLN A 1 104 ? -6.396 -2.163 21.962 1.00 90.19 104 GLN A CA 1
ATOM 823 C C . GLN A 1 104 ? -5.140 -2.563 22.747 1.00 90.19 104 GLN A C 1
ATOM 825 O O . GLN A 1 104 ? -4.085 -1.981 22.508 1.00 90.19 104 GLN A O 1
ATOM 830 N N . GLU A 1 105 ? -5.212 -3.540 23.651 1.00 93.81 105 GLU A N 1
ATOM 831 C CA . GLU A 1 105 ? -4.043 -4.011 24.408 1.00 93.81 105 GLU A CA 1
ATOM 832 C C . GLU A 1 105 ? -2.999 -4.665 23.502 1.00 93.81 105 GLU A C 1
ATOM 834 O O . GLU A 1 105 ? -1.808 -4.381 23.638 1.00 93.81 105 GLU A O 1
ATOM 839 N N . ALA A 1 106 ? -3.430 -5.493 22.547 1.00 94.56 106 ALA A N 1
ATOM 840 C CA . ALA A 1 106 ? -2.532 -6.125 21.584 1.00 94.56 106 ALA A CA 1
ATOM 841 C C . ALA A 1 106 ? -1.842 -5.095 20.676 1.00 94.56 106 ALA A C 1
ATOM 843 O O . ALA A 1 106 ? -0.626 -5.152 20.487 1.00 94.56 106 ALA A O 1
ATOM 844 N N . MET A 1 107 ? -2.586 -4.103 20.172 1.00 93.12 107 MET A N 1
ATOM 845 C CA . MET A 1 107 ? -2.017 -3.025 19.356 1.00 93.12 107 MET A CA 1
ATOM 846 C C . MET A 1 107 ? -1.077 -2.121 20.162 1.00 93.12 107 MET A C 1
ATOM 848 O O . MET A 1 107 ? -0.034 -1.718 19.650 1.00 93.12 107 MET A O 1
ATOM 852 N N . THR A 1 108 ? -1.388 -1.842 21.433 1.00 93.25 108 THR A N 1
ATOM 853 C CA . THR A 1 108 ? -0.483 -1.112 22.335 1.00 93.25 108 THR A CA 1
ATOM 854 C C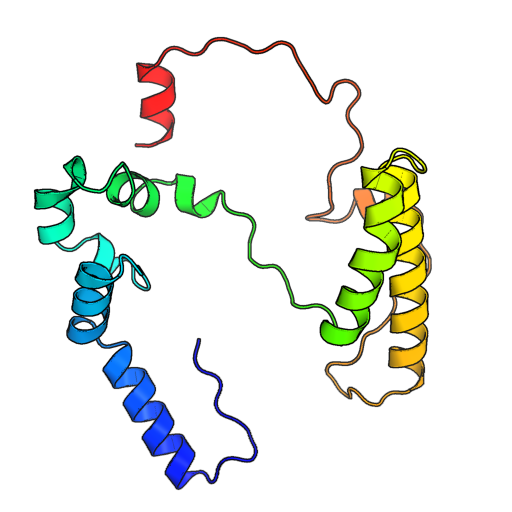 . THR A 1 108 ? 0.806 -1.899 22.578 1.00 93.25 108 THR A C 1
ATOM 856 O O . THR A 1 108 ? 1.895 -1.331 22.499 1.00 93.25 108 THR A O 1
ATOM 859 N N . ALA A 1 109 ? 0.712 -3.208 22.833 1.00 94.50 109 ALA A N 1
ATOM 860 C CA . ALA A 1 109 ? 1.879 -4.067 23.029 1.00 94.50 109 ALA A CA 1
ATOM 861 C C . ALA A 1 109 ? 2.774 -4.106 21.778 1.00 94.50 109 ALA A C 1
ATOM 863 O O . ALA A 1 109 ? 3.993 -3.941 21.886 1.00 94.50 109 ALA A O 1
ATOM 864 N N . LEU A 1 110 ? 2.165 -4.225 20.593 1.00 94.88 110 LEU A N 1
ATOM 865 C CA . LEU A 1 110 ? 2.866 -4.145 19.316 1.00 94.88 110 LEU A CA 1
ATOM 866 C C . LEU A 1 110 ? 3.571 -2.796 19.142 1.00 94.88 110 LEU A C 1
ATOM 868 O O . LEU A 1 110 ? 4.760 -2.778 18.830 1.00 94.88 110 LEU A O 1
ATOM 872 N N . ALA A 1 111 ? 2.871 -1.681 19.372 1.00 92.75 111 ALA A N 1
ATOM 873 C CA . ALA A 1 111 ? 3.436 -0.341 19.227 1.00 92.75 111 ALA A CA 1
ATOM 874 C C . ALA A 1 111 ? 4.660 -0.143 20.137 1.00 92.75 111 ALA A C 1
ATOM 876 O O . ALA A 1 111 ? 5.704 0.313 19.679 1.00 92.75 111 ALA A O 1
ATOM 877 N N . VAL A 1 112 ? 4.582 -0.582 21.400 1.00 94.31 112 VAL A N 1
ATOM 878 C CA . VAL A 1 112 ? 5.713 -0.533 22.342 1.00 94.31 112 VAL A CA 1
ATOM 879 C C . VAL A 1 112 ? 6.885 -1.396 21.862 1.00 94.31 112 VAL A C 1
ATOM 881 O O . VAL A 1 112 ? 8.043 -0.984 21.964 1.00 94.31 112 VAL A O 1
ATOM 884 N N . ALA A 1 113 ? 6.619 -2.595 21.338 1.00 94.81 113 ALA A N 1
ATOM 885 C CA . ALA A 1 113 ? 7.663 -3.466 20.803 1.00 94.81 113 ALA A CA 1
ATOM 886 C C . ALA A 1 113 ? 8.348 -2.853 19.568 1.00 94.81 113 ALA A C 1
ATOM 888 O O . ALA A 1 113 ? 9.579 -2.877 19.467 1.00 94.81 113 ALA A O 1
ATOM 889 N N . GLN A 1 114 ? 7.563 -2.267 18.660 1.00 94.75 114 GLN A N 1
ATOM 890 C CA . GLN A 1 114 ? 8.056 -1.571 17.474 1.00 94.75 114 GLN A CA 1
ATOM 891 C C . GLN A 1 114 ? 8.874 -0.333 17.853 1.00 94.75 114 GLN A C 1
ATOM 893 O O . GLN A 1 114 ? 9.970 -0.158 17.326 1.00 94.75 114 GLN A O 1
ATOM 898 N N . GLU A 1 115 ? 8.422 0.469 18.820 1.00 94.12 115 GLU A N 1
ATOM 899 C CA . GLU A 1 115 ? 9.160 1.637 19.312 1.00 94.12 115 GLU A CA 1
ATOM 900 C C . GLU A 1 115 ? 10.522 1.242 19.896 1.00 94.12 115 GLU A C 1
ATOM 902 O O . GLU A 1 115 ? 11.542 1.822 19.533 1.00 94.12 115 GLU A O 1
ATOM 907 N N . ARG A 1 116 ? 10.585 0.189 20.722 1.00 94.81 116 ARG A N 1
ATOM 908 C CA . ARG A 1 116 ? 11.860 -0.327 21.259 1.00 94.81 116 ARG A CA 1
ATOM 909 C C . ARG A 1 116 ? 12.811 -0.802 20.161 1.00 94.81 116 ARG A C 1
ATOM 911 O O . ARG A 1 116 ? 14.029 -0.663 20.289 1.00 94.81 116 ARG A O 1
ATOM 918 N N . LEU A 1 117 ? 12.287 -1.415 19.098 1.00 94.69 117 LEU A N 1
ATOM 919 C CA . LEU A 1 117 ? 13.102 -1.810 17.952 1.00 94.69 117 LEU A CA 1
ATOM 920 C C . LEU A 1 117 ? 13.620 -0.576 17.205 1.00 94.69 117 LEU A C 1
ATOM 922 O O . LEU A 1 117 ? 14.821 -0.497 16.964 1.00 94.69 117 LEU A O 1
ATOM 926 N N . MET A 1 118 ? 12.752 0.392 16.911 1.00 94.31 118 MET A N 1
ATOM 927 C CA . MET A 1 118 ? 13.129 1.638 16.242 1.00 94.31 118 MET A CA 1
ATOM 928 C C . MET A 1 118 ? 14.142 2.449 17.059 1.00 94.31 118 MET A C 1
ATOM 930 O O . MET A 1 118 ? 15.109 2.925 16.483 1.00 94.31 118 MET A O 1
ATOM 934 N N . GLN A 1 119 ? 14.021 2.495 18.392 1.00 94.94 119 GLN A N 1
ATOM 935 C CA . GLN A 1 119 ? 15.000 3.132 19.290 1.00 94.94 119 GLN A CA 1
ATOM 936 C C . GLN A 1 119 ? 16.384 2.504 19.152 1.00 94.94 119 GLN A C 1
ATOM 938 O O . GLN A 1 119 ? 17.405 3.186 19.166 1.00 94.94 119 GLN A O 1
ATOM 943 N N . ARG A 1 120 ? 16.448 1.174 19.023 1.00 94.75 120 ARG A N 1
ATOM 944 C CA . ARG A 1 120 ? 17.723 0.488 18.788 1.00 94.75 120 ARG A CA 1
ATOM 945 C C . ARG A 1 120 ? 18.279 0.791 17.403 1.00 94.75 120 ARG A C 1
ATOM 947 O O . ARG A 1 120 ? 19.488 0.945 17.297 1.00 94.75 120 ARG A O 1
ATOM 954 N N . LEU A 1 121 ? 17.426 0.868 16.383 1.00 93.62 121 LEU A N 1
ATOM 955 C CA . LEU A 1 121 ? 17.838 1.181 15.013 1.00 93.62 121 LEU A CA 1
ATOM 956 C C . LEU A 1 121 ? 18.351 2.618 14.881 1.00 93.62 121 LEU A C 1
ATOM 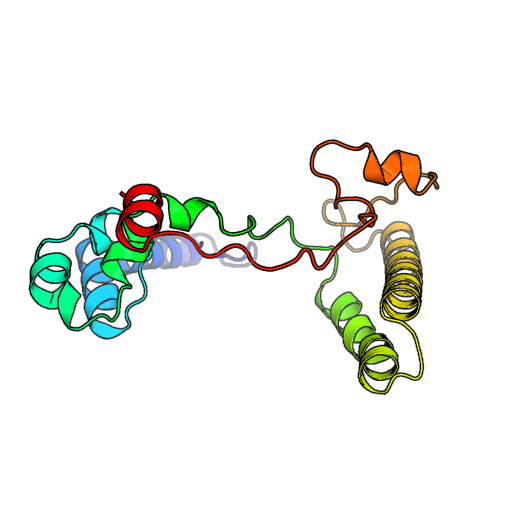958 O O . LEU A 1 121 ? 19.398 2.811 14.276 1.00 93.62 121 LEU A O 1
ATOM 962 N N . GLU A 1 122 ? 17.664 3.588 15.486 1.00 94.12 122 GLU A N 1
ATOM 963 C CA . GLU A 1 122 ? 18.094 4.989 15.535 1.00 94.12 122 GLU A CA 1
ATOM 964 C C . GLU A 1 122 ? 19.465 5.108 16.209 1.00 94.12 122 GLU A C 1
ATOM 966 O O . GLU A 1 122 ? 20.394 5.653 15.625 1.00 94.12 122 GLU A O 1
ATOM 971 N N . ARG A 1 123 ? 19.642 4.504 17.394 1.00 94.62 123 ARG A N 1
ATOM 972 C CA . ARG A 1 123 ? 20.938 4.520 18.099 1.00 94.62 123 ARG A CA 1
ATOM 973 C C . ARG A 1 123 ? 22.060 3.806 17.351 1.00 94.62 123 ARG A C 1
ATOM 975 O O . ARG A 1 123 ? 23.220 4.145 17.549 1.00 94.62 123 ARG A O 1
ATOM 982 N N . ALA A 1 124 ? 21.734 2.764 16.589 1.00 93.75 124 ALA A N 1
ATOM 983 C CA . ALA A 1 124 ? 22.728 2.008 15.839 1.00 93.75 124 ALA A CA 1
ATOM 984 C C . ALA A 1 124 ? 23.220 2.767 14.598 1.00 93.75 124 ALA A C 1
ATOM 986 O O . ALA A 1 124 ? 24.298 2.452 14.109 1.00 93.75 124 ALA A O 1
ATOM 987 N N . ASP A 1 125 ? 22.428 3.716 14.085 1.00 91.00 125 ASP A N 1
ATOM 988 C CA . ASP A 1 125 ? 22.738 4.572 12.930 1.00 91.00 125 ASP A CA 1
ATOM 989 C C . ASP A 1 125 ? 23.198 3.812 11.662 1.00 91.00 125 ASP A C 1
ATOM 991 O O . ASP A 1 125 ? 23.905 4.320 10.797 1.00 91.00 125 ASP A O 1
ATOM 995 N N . ILE A 1 126 ? 22.779 2.549 11.517 1.00 89.56 126 ILE A N 1
ATOM 996 C CA . ILE A 1 126 ? 23.216 1.674 10.410 1.00 89.56 126 ILE A CA 1
ATOM 997 C C . ILE A 1 126 ? 22.418 1.868 9.115 1.00 89.56 126 ILE A C 1
ATOM 999 O O . ILE A 1 126 ? 22.817 1.375 8.062 1.00 89.56 126 ILE A O 1
ATOM 1003 N N . LEU A 1 127 ? 21.264 2.536 9.190 1.00 87.00 127 LEU A N 1
ATOM 1004 C CA . LEU A 1 127 ? 20.364 2.765 8.052 1.00 87.00 127 LEU A CA 1
ATOM 1005 C C . LEU A 1 127 ? 20.604 4.125 7.368 1.00 87.00 127 LEU A C 1
ATOM 1007 O O . LEU A 1 127 ? 19.927 4.438 6.385 1.00 87.00 127 LEU A O 1
ATOM 1011 N N . GLY A 1 128 ? 21.560 4.919 7.868 1.00 87.12 128 GLY A N 1
ATOM 1012 C CA . GLY A 1 128 ? 21.891 6.247 7.353 1.00 87.12 128 GLY A CA 1
ATOM 1013 C C . GLY A 1 128 ? 20.661 7.150 7.243 1.00 87.12 128 GLY A C 1
ATOM 1014 O O . GLY A 1 128 ? 19.816 7.189 8.133 1.00 87.12 128 GLY A O 1
ATOM 1015 N N . GLU A 1 129 ? 20.508 7.826 6.102 1.00 86.38 129 GLU A N 1
ATOM 1016 C CA . GLU A 1 129 ? 19.382 8.741 5.838 1.00 86.38 129 GLU A CA 1
ATOM 1017 C C . GLU A 1 129 ? 17.996 8.071 5.891 1.00 86.38 129 GLU A C 1
ATOM 1019 O O . GLU A 1 129 ? 16.990 8.755 6.059 1.00 86.38 129 GLU A O 1
ATOM 1024 N N . CYS A 1 130 ? 17.930 6.743 5.747 1.00 86.12 130 CYS A N 1
ATOM 1025 C CA . CYS A 1 130 ? 16.686 5.970 5.811 1.00 86.12 130 CYS A CA 1
ATOM 1026 C C . CYS A 1 130 ? 16.386 5.430 7.222 1.00 86.12 130 CYS A C 1
ATOM 1028 O O . CYS A 1 130 ? 15.429 4.671 7.399 1.00 86.12 130 CYS A O 1
ATOM 1030 N N . GLY A 1 131 ? 17.219 5.759 8.213 1.00 89.56 131 GLY A N 1
ATOM 1031 C CA . GLY A 1 131 ? 17.019 5.356 9.599 1.00 89.56 131 GLY A CA 1
ATOM 1032 C C . GLY A 1 131 ? 15.813 6.037 10.250 1.00 89.56 131 GLY A C 1
ATOM 1033 O O . GLY A 1 131 ? 15.451 7.155 9.872 1.00 89.56 131 GLY A O 1
ATOM 1034 N N . PRO A 1 132 ? 15.166 5.376 11.230 1.00 92.25 132 PRO A N 1
ATOM 1035 C CA . PRO A 1 132 ? 14.116 6.016 12.007 1.00 92.25 132 PRO A CA 1
ATOM 1036 C C . PRO A 1 132 ? 14.695 7.187 12.804 1.00 92.25 132 PRO A C 1
ATOM 1038 O O . PRO A 1 132 ? 15.781 7.074 13.367 1.00 92.25 132 PRO A O 1
ATOM 1041 N N . LYS A 1 133 ? 13.923 8.270 12.895 1.00 91.50 133 LYS A N 1
ATOM 1042 C CA . LYS A 1 133 ? 14.116 9.335 13.881 1.00 91.50 133 LYS A CA 1
ATOM 1043 C C . LYS A 1 133 ? 12.900 9.355 14.781 1.00 91.50 133 LYS A C 1
ATOM 1045 O O . LYS A 1 133 ? 11.784 9.528 14.284 1.00 91.50 133 LYS A O 1
ATOM 1050 N N . LEU A 1 134 ? 13.089 9.091 16.064 1.00 91.31 134 LEU A N 1
ATOM 1051 C CA . LEU A 1 134 ? 11.964 9.008 16.982 1.00 91.31 134 LEU A CA 1
ATOM 1052 C C . LEU A 1 134 ? 11.530 10.397 17.421 1.00 91.31 134 LEU A C 1
ATOM 1054 O O . LEU A 1 134 ? 12.341 11.273 17.704 1.00 91.31 134 LEU A O 1
ATOM 1058 N N . ASN A 1 135 ? 10.216 10.579 17.471 1.00 91.69 135 ASN A N 1
ATOM 1059 C CA . ASN A 1 135 ? 9.631 11.774 18.049 1.00 91.69 135 ASN A CA 1
ATOM 1060 C C . ASN A 1 135 ? 9.790 11.746 19.570 1.00 91.69 135 ASN A C 1
ATOM 1062 O O . ASN A 1 135 ? 9.824 10.676 20.186 1.00 91.69 135 ASN A O 1
ATOM 1066 N N . ASP A 1 136 ? 9.781 12.930 20.175 1.00 93.12 136 ASP A N 1
ATOM 1067 C CA . ASP A 1 136 ? 9.615 13.048 21.617 1.00 93.12 136 ASP A CA 1
ATOM 1068 C C . ASP A 1 136 ? 8.309 12.384 22.067 1.00 93.12 136 ASP A C 1
ATOM 1070 O O . ASP A 1 136 ? 7.329 12.281 21.319 1.00 93.12 136 ASP A O 1
ATOM 1074 N N . ARG A 1 137 ? 8.278 11.937 23.325 1.00 91.38 137 ARG A N 1
ATOM 1075 C CA . ARG A 1 137 ? 7.059 11.369 23.903 1.00 91.38 137 ARG A CA 1
ATOM 1076 C C . ARG A 1 137 ? 5.979 12.439 23.981 1.00 91.38 137 ARG A C 1
ATOM 1078 O O . ARG A 1 137 ? 6.165 13.471 24.616 1.00 91.38 137 ARG A O 1
ATOM 1085 N N . GLN A 1 138 ? 4.835 12.141 23.380 1.00 94.50 138 GLN A N 1
ATOM 1086 C CA . GLN A 1 138 ? 3.665 13.012 23.362 1.00 94.50 138 GLN A CA 1
ATOM 1087 C C . GLN A 1 138 ? 2.431 12.260 23.858 1.00 94.50 138 GLN A C 1
ATOM 1089 O O . GLN A 1 138 ? 2.401 11.025 23.868 1.00 94.50 138 GLN A O 1
ATOM 1094 N N . SER A 1 139 ? 1.409 13.007 24.278 1.00 93.75 139 SER A N 1
ATOM 1095 C CA . SER A 1 139 ? 0.141 12.418 24.709 1.00 93.75 139 SER A CA 1
ATOM 1096 C C . SER A 1 139 ? -0.623 11.794 23.538 1.00 93.75 139 SER A C 1
ATOM 1098 O O . SER A 1 139 ? -0.381 12.088 22.364 1.00 93.75 139 SER A O 1
ATOM 1100 N N . ARG A 1 140 ? -1.593 10.931 23.855 1.00 90.12 140 ARG A N 1
ATOM 1101 C CA . ARG A 1 140 ? -2.482 10.342 22.846 1.00 90.12 140 ARG A CA 1
ATOM 1102 C C . ARG A 1 140 ? -3.259 11.433 22.106 1.00 90.12 140 ARG A C 1
ATOM 1104 O O . ARG A 1 140 ? -3.405 11.367 20.890 1.00 90.12 140 ARG A O 1
ATOM 1111 N N . GLU A 1 141 ? -3.726 12.439 22.836 1.00 93.88 141 GLU A N 1
ATOM 1112 C CA . GLU A 1 141 ? -4.503 13.565 22.320 1.00 93.88 141 GLU A CA 1
ATOM 1113 C C . GLU A 1 141 ? -3.680 14.396 21.338 1.00 93.88 141 GLU A C 1
ATOM 1115 O O . GLU A 1 141 ? -4.192 14.776 20.288 1.00 93.88 141 GLU A O 1
ATOM 1120 N N . TYR A 1 142 ? -2.394 14.624 21.630 1.00 94.81 142 TYR A N 1
ATOM 1121 C CA . TYR A 1 142 ? -1.496 15.303 20.700 1.00 94.81 142 TYR A CA 1
ATOM 1122 C C . TYR A 1 142 ? -1.452 14.586 19.347 1.00 94.81 142 TYR A C 1
ATOM 1124 O O . TYR A 1 142 ? -1.614 15.236 18.314 1.00 94.81 142 TYR A O 1
ATOM 1132 N N . TRP A 1 143 ? -1.273 13.258 19.351 1.00 92.12 143 TRP A N 1
ATOM 1133 C CA . TRP A 1 143 ? -1.205 12.463 18.123 1.00 92.12 143 TRP A CA 1
ATOM 1134 C C . TRP A 1 143 ? -2.538 12.414 17.379 1.00 92.12 143 TRP A C 1
ATOM 1136 O O . TRP A 1 143 ? -2.549 12.538 16.160 1.00 92.12 143 TRP A O 1
ATOM 1146 N N . LEU A 1 144 ? -3.657 12.277 18.093 1.00 93.38 144 LEU A N 1
ATOM 1147 C CA . LEU A 1 144 ? -4.998 12.247 17.494 1.00 93.38 144 LEU A CA 1
ATOM 1148 C C . LEU A 1 144 ? -5.420 13.590 16.881 1.00 93.38 144 LEU A C 1
ATOM 1150 O O . LEU A 1 144 ? -6.254 13.608 15.978 1.00 93.38 144 LEU A O 1
ATOM 1154 N N . ASN A 1 145 ? -4.839 14.697 17.344 1.00 94.69 145 ASN A N 1
ATOM 1155 C CA . ASN A 1 145 ? -5.096 16.034 16.812 1.00 94.69 145 ASN A CA 1
ATOM 1156 C C . ASN A 1 145 ? -4.197 16.403 15.618 1.00 94.69 145 ASN A C 1
ATOM 1158 O O . ASN A 1 145 ? -4.366 17.482 15.048 1.00 94.69 145 ASN A O 1
ATOM 1162 N N . GLN A 1 146 ? -3.250 15.542 15.219 1.00 93.25 146 GLN A N 1
ATOM 1163 C CA . GLN A 1 146 ? -2.402 15.820 14.059 1.00 93.25 146 GLN A CA 1
ATOM 1164 C C . GLN A 1 146 ? -3.188 15.727 12.738 1.00 93.25 146 GLN A C 1
ATOM 1166 O O . GLN A 1 146 ? -4.093 14.895 12.597 1.00 93.25 146 GLN A O 1
ATOM 1171 N N . PRO A 1 147 ? -2.829 16.528 11.720 1.00 90.44 147 PRO A N 1
ATOM 1172 C CA . PRO A 1 147 ? -3.383 16.380 10.379 1.00 90.44 147 PRO A CA 1
ATOM 1173 C C . PRO A 1 147 ? -3.178 14.956 9.840 1.00 90.44 147 PRO A C 1
ATOM 1175 O O . PRO A 1 147 ? -2.067 14.432 9.854 1.00 90.44 147 PRO A O 1
ATOM 1178 N N . GLY A 1 148 ? -4.251 14.318 9.364 1.00 84.75 148 GLY A N 1
ATOM 1179 C CA . GLY A 1 148 ? -4.199 12.947 8.834 1.00 84.75 148 GLY A CA 1
ATOM 1180 C C . GLY A 1 148 ? -4.085 11.836 9.888 1.00 84.75 148 GLY A C 1
ATOM 1181 O O . GLY A 1 148 ? -3.932 10.675 9.513 1.00 84.75 148 GLY A O 1
ATOM 1182 N N . ALA A 1 149 ? -4.175 12.161 11.183 1.00 88.06 149 ALA A N 1
ATOM 1183 C CA . ALA A 1 149 ? -4.149 11.180 12.263 1.00 88.06 149 ALA A CA 1
ATOM 1184 C C . ALA A 1 149 ? -5.301 10.156 12.179 1.00 88.06 149 ALA A C 1
ATOM 1186 O O . ALA A 1 149 ? -6.380 10.468 11.648 1.00 88.06 149 ALA A O 1
ATOM 1187 N N . PRO A 1 150 ? -5.117 8.946 12.750 1.00 83.25 150 PRO A N 1
ATOM 1188 C CA . PRO A 1 150 ? -6.224 8.020 12.955 1.00 83.25 150 PRO A CA 1
ATOM 1189 C C . PRO A 1 150 ? -7.315 8.671 13.811 1.00 83.25 150 PRO A C 1
ATOM 1191 O O . PRO A 1 150 ? -7.045 9.512 14.669 1.00 83.25 150 PRO A O 1
ATOM 1194 N N . LYS A 1 151 ? -8.570 8.284 13.575 1.00 87.06 151 LYS A N 1
ATOM 1195 C CA . LYS A 1 151 ? -9.706 8.867 14.292 1.00 87.06 151 LYS A CA 1
ATOM 1196 C C . LYS A 1 151 ? -9.795 8.324 15.726 1.00 87.06 151 LYS A C 1
ATOM 1198 O O . LYS A 1 151 ? -9.494 7.149 15.947 1.00 87.06 151 LYS A O 1
ATOM 1203 N N . PRO A 1 152 ? -10.186 9.162 16.708 1.00 88.88 152 PRO A N 1
ATOM 1204 C CA . PRO A 1 152 ? -10.445 8.701 18.066 1.00 88.88 152 PRO A CA 1
ATOM 1205 C C . PRO A 1 152 ? -11.587 7.683 18.082 1.00 88.88 152 PRO A C 1
ATOM 1207 O O . PRO A 1 152 ? -12.412 7.640 17.168 1.00 88.88 152 PRO A O 1
ATOM 1210 N N . LYS A 1 153 ? -11.655 6.905 19.165 1.00 87.25 153 LYS A N 1
ATOM 1211 C CA . LYS A 1 153 ? -12.774 5.997 19.413 1.00 87.25 153 LYS A CA 1
ATOM 1212 C C . LYS A 1 153 ? -14.082 6.791 19.412 1.00 87.25 153 LYS A C 1
ATOM 1214 O O . LYS A 1 153 ? -14.189 7.797 20.115 1.00 87.25 153 LYS A O 1
ATOM 1219 N N . LEU A 1 154 ? -15.057 6.337 18.632 1.00 89.62 154 LEU A N 1
ATOM 1220 C CA . LEU A 1 154 ? -16.377 6.958 18.581 1.00 89.62 154 LEU A CA 1
ATOM 1221 C C . LEU A 1 154 ? -17.251 6.439 19.727 1.00 89.62 154 LEU A C 1
ATOM 1223 O O . LEU A 1 154 ? -17.073 5.320 20.206 1.00 89.62 154 LEU A O 1
ATOM 1227 N N . ALA A 1 155 ? -18.230 7.243 20.147 1.00 92.25 155 ALA A N 1
ATOM 1228 C CA . ALA A 1 155 ? -19.229 6.805 21.124 1.00 92.25 155 ALA A CA 1
ATOM 1229 C C . ALA A 1 155 ? -20.079 5.637 20.588 1.00 92.25 155 ALA A C 1
ATOM 1231 O O . ALA A 1 155 ? -20.474 4.759 21.350 1.00 92.25 155 ALA A O 1
ATOM 1232 N N . ASN A 1 156 ? -20.322 5.615 19.273 1.00 91.81 156 ASN A N 1
ATOM 1233 C CA . ASN A 1 156 ? -21.015 4.541 18.577 1.00 91.81 156 ASN A CA 1
ATOM 1234 C C . ASN A 1 156 ? -20.262 4.174 17.286 1.00 91.81 156 ASN A C 1
ATOM 1236 O O . ASN A 1 156 ? -20.367 4.869 16.280 1.00 91.81 156 ASN A O 1
ATOM 1240 N N . GLU A 1 157 ? -19.487 3.090 17.326 1.00 88.81 157 GLU A N 1
ATOM 1241 C CA . GLU A 1 157 ? -18.747 2.556 16.166 1.00 88.81 157 GLU A CA 1
ATOM 1242 C C . GLU A 1 157 ? -19.600 1.613 15.301 1.00 88.81 157 GLU A C 1
ATOM 1244 O O . GLU A 1 157 ? -19.162 1.182 14.235 1.00 88.81 157 GLU A O 1
ATOM 1249 N N . LYS A 1 158 ? -20.819 1.289 15.747 1.00 90.19 158 LYS A N 1
ATOM 1250 C CA . LYS A 1 158 ? -21.748 0.395 15.054 1.00 90.19 158 LYS A CA 1
ATOM 1251 C C . LYS A 1 158 ? -23.170 0.974 15.104 1.00 90.19 158 LYS A C 1
ATOM 1253 O O . LYS A 1 158 ? -24.019 0.431 15.811 1.00 90.19 158 LYS A O 1
ATOM 1258 N N . PRO A 1 159 ? -23.420 2.096 14.403 1.00 92.38 159 PRO A N 1
ATOM 1259 C CA . PRO A 1 159 ? -24.760 2.659 14.307 1.00 92.38 159 PRO A CA 1
ATOM 1260 C C . PRO A 1 159 ? -25.717 1.687 13.617 1.00 92.38 159 PRO A C 1
ATOM 1262 O O . PRO A 1 159 ? -25.286 0.806 12.865 1.00 92.38 159 PRO A O 1
ATOM 1265 N N . ASP A 1 160 ? -27.013 1.862 13.869 1.00 93.69 160 ASP A N 1
ATOM 1266 C CA . ASP A 1 160 ? -28.036 1.065 13.204 1.00 93.69 160 ASP A CA 1
ATOM 1267 C C . ASP A 1 160 ? -27.956 1.274 11.684 1.00 93.69 160 ASP A C 1
ATOM 1269 O O . ASP A 1 160 ? -27.828 2.415 11.221 1.00 93.69 160 ASP A O 1
ATOM 1273 N N . PRO A 1 161 ? -27.982 0.189 10.892 1.00 91.12 161 PRO A N 1
ATOM 1274 C CA . PRO A 1 161 ? -27.869 0.292 9.449 1.00 91.12 161 PRO A CA 1
ATOM 1275 C C . PRO A 1 161 ? -29.075 1.041 8.878 1.00 91.12 161 PRO A C 1
ATOM 1277 O O . PRO A 1 161 ? -30.225 0.738 9.198 1.00 91.12 161 PRO A O 1
ATOM 1280 N N . ILE A 1 162 ? -28.805 1.996 7.991 1.00 89.94 162 ILE A N 1
ATOM 1281 C CA . ILE A 1 162 ? -29.832 2.738 7.258 1.00 89.94 162 ILE A CA 1
ATOM 1282 C C . ILE A 1 162 ? -29.943 2.115 5.868 1.00 89.94 162 ILE A C 1
ATOM 1284 O O . ILE A 1 162 ? -28.936 1.922 5.186 1.00 89.94 162 ILE A O 1
ATOM 1288 N N . THR A 1 163 ? -31.164 1.778 5.456 1.00 91.62 163 THR A N 1
ATOM 1289 C CA . THR A 1 163 ? -31.415 1.317 4.085 1.00 91.62 163 THR A CA 1
ATOM 1290 C C . THR A 1 163 ? -31.373 2.525 3.154 1.00 91.62 163 THR A C 1
ATOM 1292 O O . THR A 1 163 ? -32.053 3.514 3.414 1.00 91.62 163 THR A O 1
ATOM 1295 N N . ILE A 1 164 ? -30.577 2.444 2.091 1.00 89.19 164 ILE A N 1
ATOM 1296 C CA . ILE A 1 164 ? -30.511 3.446 1.023 1.00 89.19 164 ILE A CA 1
ATOM 1297 C C . ILE A 1 164 ? -31.163 2.874 -0.233 1.00 89.19 164 ILE A C 1
ATOM 1299 O O . ILE A 1 164 ? -31.062 1.671 -0.491 1.00 89.19 164 ILE A O 1
ATOM 1303 N N . ASP A 1 165 ? -31.845 3.726 -0.994 1.00 93.44 165 ASP A N 1
ATOM 1304 C CA . ASP A 1 165 ? -32.370 3.348 -2.300 1.00 93.44 165 ASP A CA 1
ATOM 1305 C C . ASP A 1 165 ? -31.226 2.949 -3.252 1.00 93.44 165 ASP A C 1
ATOM 1307 O O . ASP A 1 165 ? -30.137 3.530 -3.229 1.00 93.44 165 ASP A O 1
ATOM 1311 N N . TYR A 1 166 ? -31.459 1.929 -4.081 1.00 85.31 166 TYR A N 1
ATOM 1312 C CA . TYR A 1 166 ? -30.421 1.403 -4.967 1.00 85.31 166 TYR A CA 1
ATOM 1313 C C . TYR A 1 166 ? -29.982 2.438 -6.011 1.00 85.31 166 TYR A C 1
ATOM 1315 O O . TYR A 1 166 ? -28.782 2.593 -6.245 1.00 85.31 166 TYR A O 1
ATOM 1323 N N . ASP A 1 167 ? -30.921 3.189 -6.592 1.00 90.19 167 ASP A N 1
ATOM 1324 C CA . ASP A 1 167 ? -30.599 4.193 -7.607 1.00 90.19 167 ASP A CA 1
ATOM 1325 C C . ASP A 1 167 ? -29.850 5.377 -6.986 1.00 90.19 167 ASP A C 1
ATOM 1327 O O . ASP A 1 167 ? -28.939 5.935 -7.603 1.00 90.19 167 ASP A O 1
ATOM 1331 N N . GLU A 1 168 ? -30.185 5.747 -5.747 1.00 88.62 168 GLU A N 1
ATOM 1332 C CA . GLU A 1 168 ? -29.437 6.749 -4.983 1.00 88.62 168 GLU A CA 1
ATOM 1333 C C . GLU A 1 168 ? -27.991 6.307 -4.714 1.00 88.62 168 GLU A C 1
ATOM 1335 O O . GLU A 1 168 ? -27.056 7.082 -4.939 1.00 88.62 168 GLU A O 1
ATOM 1340 N N . LEU A 1 169 ? -27.784 5.049 -4.311 1.00 83.81 169 LEU A N 1
ATOM 1341 C CA . LEU A 1 169 ? -26.446 4.494 -4.111 1.00 83.81 169 LEU A CA 1
ATOM 1342 C C . LEU A 1 169 ? -25.629 4.528 -5.411 1.00 83.81 169 LEU A C 1
ATOM 1344 O O . LEU A 1 169 ? -24.479 4.972 -5.398 1.00 83.81 169 LEU A O 1
ATOM 1348 N N . VAL A 1 170 ? -26.219 4.112 -6.537 1.00 80.56 170 VAL A N 1
ATOM 1349 C CA . VAL A 1 170 ? -25.544 4.083 -7.847 1.00 80.56 170 VAL A CA 1
ATOM 1350 C C . VAL A 1 170 ? -25.148 5.485 -8.318 1.00 80.56 170 VAL A C 1
ATOM 1352 O O . VAL A 1 170 ? -24.059 5.649 -8.870 1.00 80.56 170 VAL A O 1
ATOM 1355 N N . ARG A 1 171 ? -25.959 6.520 -8.054 1.00 84.00 171 ARG A N 1
ATOM 1356 C CA . ARG A 1 171 ? -25.603 7.916 -8.389 1.00 84.00 171 ARG A CA 1
ATOM 1357 C C . ARG A 1 171 ? -24.318 8.385 -7.716 1.00 84.00 171 ARG A C 1
ATOM 1359 O O . ARG A 1 171 ? -23.624 9.218 -8.283 1.00 84.00 171 ARG A O 1
ATOM 1366 N N . SER A 1 172 ? -23.969 7.852 -6.545 1.00 76.88 172 SER A N 1
ATOM 1367 C CA . SER A 1 172 ? -22.708 8.205 -5.877 1.00 76.88 172 SER A CA 1
ATOM 1368 C C . SER A 1 172 ? -21.458 7.667 -6.594 1.00 76.88 172 SER A C 1
ATOM 1370 O O . SER A 1 172 ? -20.342 8.079 -6.275 1.00 76.88 172 SER A O 1
ATOM 1372 N N . TRP A 1 173 ? -21.628 6.731 -7.538 1.00 69.62 173 TRP A N 1
ATOM 1373 C CA . TRP A 1 173 ? -20.543 6.087 -8.288 1.00 69.62 173 TRP A CA 1
ATOM 1374 C C . TRP A 1 173 ? -20.400 6.612 -9.728 1.00 69.62 173 TRP A C 1
ATOM 1376 O O . TRP A 1 173 ? -19.429 6.242 -10.397 1.00 69.62 173 TRP A O 1
ATOM 1386 N N . GLN A 1 174 ? -21.342 7.440 -10.198 1.00 67.94 174 GLN A N 1
ATOM 1387 C CA . GLN A 1 174 ? -21.290 8.131 -11.496 1.00 67.94 174 GLN A CA 1
ATOM 1388 C C . GLN A 1 174 ? -20.385 9.366 -11.428 1.00 67.94 174 GLN A C 1
ATOM 1390 O O . GLN A 1 174 ? -19.650 9.592 -12.417 1.00 67.94 174 GLN A O 1
#

Sequence (174 aa):
SWTLMKSTPTDRARAAWLYAQFVTSKTVSLKKSHVGLTIIRDSDIRHESFTERSAELGGLVEFYRSPARVQWTPTGTNVPDYPRLAQLWWQNIGDASSGAKTPQEAMTALAVAQERLMQRLERADILGECGPKLNDRQSREYWLNQPGAPKPKLANEKPDPITIDYDELVRSWQ

pLDDT: mean 90.68, std 6.74, range [61.81, 97.56]